Protein AF-A0A9P7F1V3-F1 (afdb_monomer_lite)

Secondary structure (DSSP, 8-state):
-THHHHHHHHHHHH-HHHHHHHHHHHHHTT--HHHHHHHHHHSSS--HHHHHHHHHHHHHHHHHHHHHHHTSGGGGSSS----

Radius of gyration: 21.0 Å; chains: 1; bounding box: 61×15×54 Å

pLDDT: mean 81.84, std 14.06, range [41.97, 95.69]

Sequence (83 aa):
TVIESQIANVRSQNNLAFQVIHGLCLFSGGSSRKTIDLLSRCGPSPAYDTLHNAHTTMADGQIRHAHLVARGPHMIGWDNIQV

Organism: NCBI:txid1912936

Structure (mmCIF, N/CA/C/O backbone):
data_AF-A0A9P7F1V3-F1
#
_entry.id   AF-A0A9P7F1V3-F1
#
loop_
_atom_site.group_PDB
_atom_site.id
_atom_site.type_symbol
_atom_site.label_atom_id
_atom_site.label_alt_id
_atom_site.label_comp_id
_atom_site.label_asym_id
_atom_site.label_entity_id
_atom_site.label_seq_id
_atom_site.pdbx_PDB_ins_code
_atom_site.Cartn_x
_atom_site.Cartn_y
_atom_site.Cartn_z
_atom_site.occupancy
_atom_site.B_iso_or_equiv
_atom_site.auth_seq_id
_atom_site.auth_comp_id
_atom_site.auth_asym_id
_atom_site.auth_atom_id
_atom_site.pdbx_PDB_model_num
ATOM 1 N N . THR A 1 1 ? -26.539 4.510 21.934 1.00 68.38 1 THR A N 1
ATOM 2 C CA . THR A 1 1 ? -25.860 3.523 22.817 1.00 68.38 1 THR A CA 1
ATOM 3 C C . THR A 1 1 ? -25.853 2.130 22.189 1.00 68.38 1 THR A C 1
ATOM 5 O O . THR A 1 1 ? -26.813 1.779 21.520 1.00 68.38 1 THR A O 1
ATOM 8 N N . VAL A 1 2 ? -24.756 1.371 22.361 1.00 82.44 2 VAL A N 1
ATOM 9 C CA . VAL A 1 2 ? -24.388 0.044 21.778 1.00 82.44 2 VAL A CA 1
ATOM 10 C C . VAL A 1 2 ? -24.577 -0.115 20.262 1.00 82.44 2 VAL A C 1
ATOM 12 O O . VAL A 1 2 ? -23.593 -0.301 19.554 1.00 82.44 2 VAL A O 1
ATOM 15 N N . ILE A 1 3 ? -25.803 -0.011 19.752 1.00 77.25 3 ILE A N 1
ATOM 16 C CA . ILE A 1 3 ? -26.119 -0.100 18.319 1.00 77.25 3 ILE A CA 1
ATOM 17 C C . ILE A 1 3 ? -25.443 1.045 17.554 1.00 77.25 3 ILE A C 1
ATOM 19 O O . ILE A 1 3 ? -24.801 0.821 16.536 1.00 77.25 3 ILE A O 1
ATOM 23 N N . GLU A 1 4 ? -25.495 2.272 18.078 1.00 75.88 4 GLU A N 1
ATOM 24 C CA . GLU A 1 4 ? -24.796 3.418 17.476 1.00 75.88 4 GLU A CA 1
ATOM 25 C C . GLU A 1 4 ? -23.275 3.240 17.471 1.00 75.88 4 GLU A C 1
ATOM 27 O O . GLU A 1 4 ? -22.624 3.586 16.491 1.00 75.88 4 GLU A O 1
ATOM 32 N N . SER A 1 5 ? -22.702 2.657 18.529 1.00 75.00 5 SER A N 1
ATOM 33 C CA . SER A 1 5 ? -21.267 2.367 18.602 1.00 75.00 5 SER A CA 1
ATOM 34 C C . SER A 1 5 ? -20.866 1.257 17.633 1.00 75.00 5 SER A C 1
ATOM 36 O O . SER A 1 5 ? -19.808 1.343 17.020 1.00 75.00 5 SER A O 1
ATOM 38 N N . GLN A 1 6 ? -21.711 0.245 17.437 1.00 75.75 6 GLN A N 1
ATOM 39 C CA . GLN A 1 6 ? -21.502 -0.794 16.428 1.00 75.75 6 GLN A CA 1
ATOM 40 C C . GLN A 1 6 ? -21.593 -0.223 15.011 1.00 75.75 6 GLN A C 1
ATOM 42 O O . GLN A 1 6 ? -20.724 -0.503 14.192 1.00 75.75 6 GLN A O 1
ATOM 47 N N . ILE A 1 7 ? -22.582 0.629 14.728 1.00 73.19 7 ILE A N 1
ATOM 48 C CA . ILE A 1 7 ? -22.728 1.299 13.428 1.00 73.19 7 ILE A CA 1
ATOM 49 C C . ILE A 1 7 ? -21.548 2.240 13.170 1.00 73.19 7 ILE A C 1
ATOM 51 O O . ILE A 1 7 ? -21.004 2.241 12.068 1.00 73.19 7 ILE A O 1
ATOM 55 N N . ALA A 1 8 ? -21.123 3.016 14.168 1.00 70.19 8 ALA A N 1
ATOM 56 C CA . ALA A 1 8 ? -19.951 3.879 14.068 1.00 70.19 8 ALA A CA 1
ATOM 57 C C . ALA A 1 8 ? -18.669 3.063 13.863 1.00 70.19 8 ALA A C 1
ATOM 59 O O . ALA A 1 8 ? -17.846 3.441 13.037 1.00 70.19 8 ALA A O 1
ATOM 60 N N . ASN A 1 9 ? -18.524 1.920 14.539 1.00 71.94 9 ASN A N 1
ATOM 61 C CA . ASN A 1 9 ? -17.399 1.009 14.345 1.00 71.94 9 ASN A CA 1
ATOM 62 C C . ASN A 1 9 ? -17.402 0.394 12.939 1.00 71.94 9 ASN A C 1
ATOM 64 O O . ASN A 1 9 ? -16.379 0.413 12.270 1.00 71.94 9 ASN A O 1
ATOM 68 N N . VAL A 1 10 ? -18.552 -0.064 12.440 1.00 73.69 10 VAL A N 1
ATOM 69 C CA . VAL A 1 10 ? -18.692 -0.596 11.073 1.00 73.69 10 VAL A CA 1
ATOM 70 C C . VAL A 1 10 ? -18.428 0.491 10.031 1.00 73.69 10 VAL A C 1
ATOM 72 O O . VAL A 1 10 ? -17.729 0.245 9.055 1.00 73.69 10 VAL A O 1
ATOM 75 N N . ARG A 1 11 ? -18.927 1.717 10.230 1.00 68.00 11 ARG A N 1
ATOM 76 C CA . ARG A 1 11 ? -18.632 2.856 9.342 1.00 68.00 11 ARG A CA 1
ATOM 77 C C . ARG A 1 11 ? -17.167 3.268 9.400 1.00 68.00 11 ARG A C 1
ATOM 79 O O . ARG A 1 11 ? -16.606 3.585 8.360 1.00 68.00 11 ARG A O 1
ATOM 86 N N . SER A 1 12 ? -16.560 3.247 10.584 1.00 66.69 12 SER A N 1
ATOM 87 C CA . SER A 1 12 ? -15.131 3.494 10.772 1.00 66.69 12 SER A CA 1
ATOM 88 C C . SER A 1 12 ? -14.318 2.446 10.022 1.00 66.69 12 SER A C 1
ATOM 90 O O . SER A 1 12 ? -13.508 2.821 9.182 1.00 66.69 12 SER A O 1
ATOM 92 N N . GLN A 1 13 ? -14.623 1.156 10.216 1.00 66.44 13 GLN A N 1
ATOM 93 C CA . GLN A 1 13 ? -13.998 0.022 9.529 1.00 66.44 13 GLN A CA 1
ATOM 94 C C . GLN A 1 13 ? -14.197 0.061 8.006 1.00 66.44 13 GLN A C 1
ATOM 96 O O . GLN A 1 13 ? -13.276 -0.275 7.268 1.00 66.44 13 GLN A O 1
ATOM 101 N N . ASN A 1 14 ? -15.349 0.542 7.536 1.00 69.44 14 ASN A N 1
ATOM 102 C CA . ASN A 1 14 ? -15.649 0.702 6.112 1.00 69.44 14 ASN A CA 1
ATOM 103 C C . ASN A 1 14 ? -15.120 2.015 5.511 1.00 69.44 14 ASN A C 1
ATOM 105 O O . ASN A 1 14 ? -15.175 2.187 4.293 1.00 69.44 14 ASN A O 1
ATOM 109 N N . ASN A 1 15 ? -14.579 2.939 6.315 1.00 72.88 15 ASN A N 1
ATOM 110 C CA . ASN A 1 15 ? -13.910 4.137 5.811 1.00 72.88 15 ASN A CA 1
ATOM 111 C C . ASN A 1 15 ? -12.464 3.817 5.403 1.00 72.88 15 ASN A C 1
ATOM 113 O O . ASN A 1 15 ? -11.490 4.319 5.971 1.00 72.88 15 ASN A O 1
ATOM 117 N N . LEU A 1 16 ? -12.343 2.953 4.396 1.00 72.81 16 LEU A N 1
ATOM 118 C CA . LEU A 1 16 ? -11.066 2.458 3.889 1.00 72.81 16 LEU A CA 1
ATOM 119 C C . LEU A 1 16 ? -10.178 3.592 3.362 1.00 72.81 16 LEU A C 1
ATOM 121 O O . LEU A 1 16 ? -8.965 3.538 3.524 1.00 72.81 16 LEU A O 1
ATOM 125 N N . ALA A 1 17 ? -10.767 4.643 2.784 1.00 81.06 17 ALA A N 1
ATOM 126 C CA . ALA A 1 17 ? -10.014 5.762 2.221 1.00 81.06 17 ALA A CA 1
ATOM 127 C C . ALA A 1 17 ? -9.176 6.491 3.285 1.00 81.06 17 ALA A C 1
ATOM 129 O O . ALA A 1 17 ? -7.979 6.701 3.094 1.00 81.06 17 ALA A O 1
ATOM 130 N N . PHE A 1 18 ? -9.784 6.830 4.427 1.00 83.12 18 PHE A N 1
ATOM 131 C CA . PHE A 1 18 ? -9.062 7.483 5.519 1.00 83.12 18 PHE A CA 1
ATOM 132 C C . PHE A 1 18 ? -8.030 6.549 6.152 1.00 83.12 18 PHE A C 1
ATOM 134 O O . PHE A 1 18 ? -6.877 6.939 6.334 1.00 83.12 18 PHE A O 1
ATOM 141 N N . GLN A 1 19 ? -8.433 5.311 6.451 1.00 87.44 19 GLN A N 1
ATOM 142 C CA . GLN A 1 19 ? -7.551 4.330 7.075 1.00 87.44 19 GLN A CA 1
ATOM 143 C C . GLN A 1 19 ? -6.292 4.098 6.241 1.00 87.44 19 GLN A C 1
ATOM 145 O O . GLN A 1 19 ? -5.194 4.114 6.787 1.00 87.44 19 GLN A O 1
ATOM 150 N N . VAL A 1 20 ? -6.428 3.913 4.925 1.00 88.00 20 VAL A N 1
ATOM 151 C CA . VAL A 1 20 ? -5.290 3.650 4.036 1.00 88.00 20 VAL A CA 1
ATOM 152 C C . VAL A 1 20 ? -4.314 4.824 4.025 1.00 88.00 20 VAL A C 1
ATOM 154 O O . VAL A 1 20 ? -3.117 4.602 4.189 1.00 88.00 20 VAL A O 1
ATOM 157 N N . ILE A 1 21 ? -4.799 6.065 3.904 1.00 89.62 21 ILE A N 1
ATOM 158 C CA . ILE A 1 21 ? -3.933 7.258 3.920 1.00 89.62 21 ILE A CA 1
ATOM 159 C C . ILE A 1 21 ? -3.214 7.382 5.268 1.00 89.62 21 ILE A C 1
ATOM 161 O O . ILE A 1 21 ? -1.998 7.575 5.313 1.00 89.62 21 ILE A O 1
ATOM 165 N N . HIS A 1 22 ? -3.952 7.235 6.368 1.00 91.94 22 HIS A N 1
ATOM 166 C CA . HIS A 1 22 ? -3.400 7.325 7.715 1.00 91.94 22 HIS A CA 1
ATOM 167 C C . HIS A 1 22 ? -2.376 6.211 7.993 1.00 91.94 22 HIS A C 1
ATOM 169 O O . HIS A 1 22 ? -1.272 6.479 8.469 1.00 91.94 22 HIS A O 1
ATOM 175 N N . GLY A 1 23 ? -2.696 4.971 7.623 1.00 92.31 23 GLY A N 1
ATOM 176 C CA . GLY A 1 23 ? -1.812 3.818 7.759 1.00 92.31 23 GLY A CA 1
ATOM 177 C C . GLY A 1 23 ? -0.539 3.943 6.922 1.00 92.31 23 GLY A C 1
ATOM 178 O O . GLY A 1 23 ? 0.551 3.687 7.430 1.00 92.31 23 GLY A O 1
ATOM 179 N N . LEU A 1 24 ? -0.643 4.404 5.670 1.00 92.50 24 LEU A N 1
ATOM 180 C CA . LEU A 1 24 ? 0.522 4.672 4.820 1.00 92.50 24 LEU A CA 1
ATOM 181 C C . LEU A 1 24 ? 1.401 5.788 5.394 1.00 92.50 24 LEU A C 1
ATOM 183 O O . LEU A 1 24 ? 2.623 5.655 5.383 1.00 92.50 24 LEU A O 1
ATOM 187 N N . CYS A 1 25 ? 0.802 6.849 5.944 1.00 93.88 25 CYS A N 1
ATOM 188 C CA . CYS A 1 25 ? 1.544 7.916 6.614 1.00 93.88 25 CYS A CA 1
ATOM 189 C C . CYS A 1 25 ? 2.359 7.361 7.793 1.00 93.88 25 CYS A C 1
ATOM 191 O O . CYS A 1 25 ? 3.572 7.560 7.845 1.00 93.88 25 CYS A O 1
ATOM 193 N N . LEU A 1 26 ? 1.736 6.567 8.669 1.00 93.88 26 LEU A N 1
ATOM 194 C CA . LEU A 1 26 ? 2.419 5.912 9.790 1.00 93.88 26 LEU A CA 1
ATOM 195 C C . LEU A 1 26 ? 3.535 4.969 9.332 1.00 93.88 26 LEU A C 1
ATOM 197 O O . LEU A 1 26 ? 4.628 4.992 9.903 1.00 93.88 26 LEU A O 1
ATOM 201 N N . PHE A 1 27 ? 3.266 4.162 8.303 1.00 94.62 27 PHE A N 1
ATOM 202 C CA . PHE A 1 27 ? 4.227 3.227 7.723 1.00 94.62 27 PHE A CA 1
ATOM 203 C C . PHE A 1 27 ? 5.447 3.963 7.151 1.00 94.62 27 PHE A C 1
ATOM 205 O O . PHE A 1 27 ? 6.579 3.634 7.499 1.00 94.62 27 PHE A O 1
ATOM 212 N N . SER A 1 28 ? 5.225 5.008 6.347 1.00 92.75 28 SER A N 1
ATOM 213 C CA . SER A 1 28 ? 6.295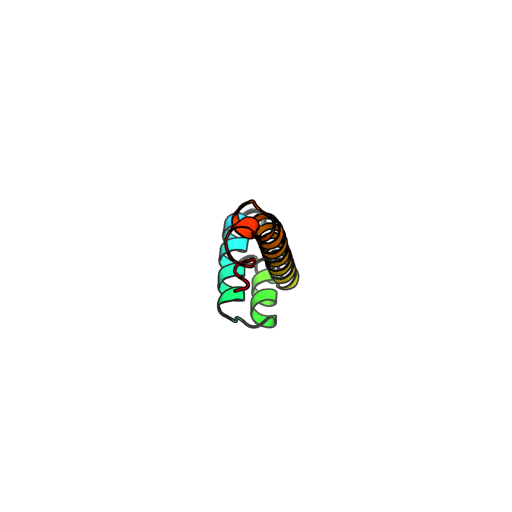 5.847 5.785 1.00 92.75 28 SER A CA 1
ATOM 214 C C . SER A 1 28 ? 7.062 6.643 6.846 1.00 92.75 28 SER A C 1
ATOM 216 O O . SER A 1 28 ? 8.261 6.860 6.705 1.00 92.75 28 SER A O 1
ATOM 218 N N . GLY A 1 29 ? 6.393 7.026 7.938 1.00 94.19 29 GLY A N 1
ATOM 219 C CA . GLY A 1 29 ? 6.993 7.729 9.071 1.00 94.19 29 GLY A CA 1
ATOM 220 C C . GLY A 1 29 ? 7.836 6.837 9.983 1.00 94.19 29 GLY A C 1
ATOM 221 O O . GLY A 1 29 ? 8.325 7.311 11.004 1.00 94.19 29 GLY A O 1
ATOM 222 N N . GLY A 1 30 ? 7.991 5.548 9.658 1.00 93.81 30 GLY A N 1
ATOM 223 C CA . GLY A 1 30 ? 8.788 4.612 10.450 1.00 93.81 30 GLY A CA 1
ATOM 224 C C . GLY A 1 30 ? 8.107 4.165 11.743 1.00 93.81 30 GLY A C 1
ATOM 225 O O . GLY A 1 30 ? 8.782 3.730 12.678 1.00 93.81 30 GLY A O 1
ATOM 226 N N . SER A 1 31 ? 6.775 4.259 11.823 1.00 94.56 31 SER A N 1
ATOM 227 C CA . SER A 1 31 ? 6.039 3.733 12.974 1.00 94.56 31 SER A CA 1
ATOM 228 C C . SER A 1 31 ? 6.290 2.236 13.130 1.00 94.56 31 SER A C 1
ATOM 230 O O . SER A 1 31 ? 6.346 1.484 12.155 1.00 94.56 31 SER A O 1
ATOM 232 N N . SER A 1 32 ? 6.414 1.780 14.377 1.00 95.62 32 SER A N 1
ATOM 233 C CA . SER A 1 32 ? 6.677 0.368 14.638 1.00 95.62 32 SER A CA 1
ATOM 234 C C . SER A 1 32 ? 5.525 -0.516 14.140 1.00 95.62 32 SER A C 1
ATOM 236 O O . SER A 1 32 ? 4.352 -0.147 14.249 1.00 95.62 32 SER A O 1
ATOM 238 N N . ARG A 1 33 ? 5.845 -1.733 13.676 1.00 94.69 33 ARG A N 1
ATOM 239 C CA . ARG A 1 33 ? 4.843 -2.745 13.290 1.00 94.69 33 ARG A CA 1
ATOM 240 C C . ARG A 1 33 ? 3.795 -2.964 14.383 1.00 94.69 33 ARG A C 1
ATOM 242 O O . ARG A 1 33 ? 2.604 -2.980 14.104 1.00 94.69 33 ARG A O 1
ATOM 249 N N . LYS A 1 34 ? 4.239 -3.040 15.644 1.00 95.50 34 LYS A N 1
ATOM 250 C CA . LYS A 1 34 ? 3.358 -3.217 16.810 1.00 95.50 34 LYS A CA 1
ATOM 251 C C . LYS A 1 34 ? 2.365 -2.064 16.967 1.00 95.50 34 LYS A C 1
ATOM 253 O O . LYS A 1 34 ? 1.210 -2.304 17.301 1.00 95.50 34 LYS A O 1
ATOM 258 N N . THR A 1 35 ? 2.804 -0.828 16.724 1.00 93.62 35 THR A N 1
ATOM 259 C CA . THR A 1 35 ? 1.946 0.364 16.789 1.00 93.62 35 THR A CA 1
ATOM 260 C C . THR A 1 35 ? 0.865 0.312 15.715 1.00 93.62 35 THR A C 1
ATOM 262 O O . THR A 1 35 ? -0.306 0.532 16.013 1.00 93.62 35 THR A O 1
ATOM 265 N N . ILE A 1 36 ? 1.246 -0.022 14.482 1.00 94.44 36 ILE A N 1
ATOM 266 C CA . ILE A 1 36 ? 0.321 -0.118 13.348 1.00 94.44 36 ILE A CA 1
ATOM 267 C C . ILE A 1 36 ? -0.692 -1.248 13.570 1.00 94.44 36 ILE A C 1
ATOM 269 O O . ILE A 1 36 ? -1.883 -1.042 13.360 1.00 94.44 36 ILE A O 1
ATOM 273 N N . ASP A 1 37 ? -0.262 -2.403 14.080 1.00 93.38 37 ASP A N 1
ATOM 274 C CA . ASP A 1 37 ? -1.1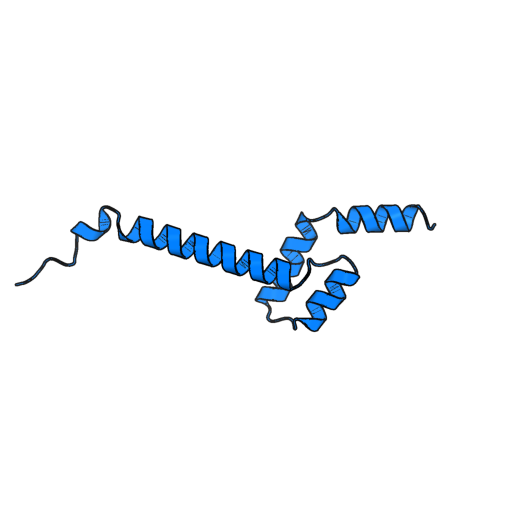71 -3.515 14.386 1.00 93.38 37 ASP A CA 1
ATOM 275 C C . ASP A 1 37 ? -2.135 -3.191 15.535 1.00 93.38 37 ASP A C 1
ATOM 277 O O . ASP A 1 37 ? -3.304 -3.584 15.498 1.00 93.38 37 ASP A O 1
ATOM 281 N N . LEU A 1 38 ? -1.684 -2.443 16.547 1.00 92.25 38 LEU A N 1
ATOM 282 C CA . LEU A 1 38 ? -2.556 -1.962 17.621 1.00 92.25 38 LEU A CA 1
ATOM 283 C C . LEU A 1 38 ? -3.607 -0.991 17.073 1.00 92.25 38 LEU A C 1
ATOM 285 O O . LEU A 1 38 ? -4.793 -1.139 17.359 1.00 92.25 38 LEU A O 1
ATOM 289 N N . LEU A 1 39 ? -3.189 -0.045 16.232 1.00 89.81 39 LEU A N 1
ATOM 290 C CA . LEU A 1 39 ? -4.096 0.871 15.545 1.00 89.81 39 LEU A CA 1
ATOM 291 C C . LEU A 1 39 ? -5.030 0.135 14.585 1.00 89.81 39 LEU A C 1
ATOM 293 O O . LEU A 1 39 ? -6.180 0.526 14.442 1.00 89.81 39 LEU A O 1
ATOM 297 N N . SER A 1 40 ? -4.597 -0.966 13.982 1.00 89.69 40 SER A N 1
ATOM 298 C CA . SER A 1 40 ? -5.470 -1.758 13.126 1.00 89.69 40 SER A CA 1
ATOM 299 C C . SER A 1 40 ? -6.607 -2.422 13.889 1.00 89.69 40 SER A C 1
ATOM 301 O O . SER A 1 40 ? -7.758 -2.374 13.456 1.00 89.69 40 SER A O 1
ATOM 303 N N . ARG A 1 41 ? -6.327 -2.933 15.089 1.00 87.00 41 ARG A N 1
ATOM 304 C CA . ARG A 1 41 ? -7.361 -3.487 15.978 1.00 87.00 41 ARG A CA 1
ATOM 305 C C . ARG A 1 41 ? -8.357 -2.430 16.454 1.00 87.00 41 ARG A C 1
ATOM 307 O O . ARG A 1 41 ? -9.514 -2.756 16.697 1.00 87.00 41 ARG A O 1
ATOM 314 N N . CYS A 1 42 ? -7.916 -1.179 16.571 1.00 83.12 42 CYS A N 1
ATOM 315 C CA . CYS A 1 42 ? -8.759 -0.057 16.980 1.00 83.12 42 CYS A CA 1
ATOM 316 C C . CYS A 1 42 ? -9.570 0.559 15.821 1.00 83.12 42 CYS A C 1
ATOM 318 O O . CYS A 1 42 ? -10.418 1.413 16.072 1.00 83.12 42 CYS A O 1
ATOM 320 N N . GLY A 1 43 ? -9.292 0.191 14.562 1.00 79.62 43 GLY A N 1
ATOM 321 C CA . GLY A 1 43 ? -9.962 0.728 13.372 1.00 79.62 43 GLY A CA 1
ATOM 322 C C . GLY A 1 43 ? -9.353 1.948 12.645 1.00 79.62 43 GLY A C 1
ATOM 323 O O . GLY A 1 43 ? -9.792 2.189 11.524 1.00 79.62 43 GLY A O 1
ATOM 324 N N . PRO A 1 44 ? -8.375 2.729 13.157 1.00 83.31 44 PRO A N 1
ATOM 325 C CA . PRO A 1 44 ? -7.811 3.858 12.401 1.00 83.31 44 PRO A CA 1
ATOM 326 C C . PRO A 1 44 ? -6.766 3.499 11.332 1.00 83.31 44 PRO A C 1
ATOM 328 O O . PRO A 1 44 ? -6.303 4.400 10.635 1.00 83.31 44 PRO A O 1
ATOM 331 N N . SER A 1 45 ? -6.340 2.242 11.198 1.00 88.56 45 SER A N 1
ATOM 332 C CA . SER A 1 45 ? -5.334 1.834 10.203 1.00 88.56 45 SER A CA 1
ATOM 333 C C . SER A 1 45 ? -5.627 0.437 9.648 1.00 88.56 45 SER A C 1
ATOM 335 O O . SER A 1 45 ? -6.127 -0.414 10.377 1.00 88.56 45 SER A O 1
ATOM 337 N N . PRO A 1 46 ? -5.251 0.123 8.400 1.00 89.38 46 PRO A N 1
ATOM 338 C CA . PRO A 1 46 ? -5.134 -1.252 7.949 1.00 89.38 46 PRO A CA 1
ATOM 339 C C . PRO A 1 46 ? -4.004 -1.960 8.706 1.00 89.38 46 PRO A C 1
ATOM 341 O O . PRO A 1 46 ? -3.132 -1.313 9.299 1.00 89.38 46 PRO A O 1
ATOM 344 N N . ALA A 1 47 ? -4.014 -3.292 8.665 1.00 91.81 47 ALA A N 1
ATOM 345 C CA . ALA A 1 47 ? -2.960 -4.107 9.257 1.00 91.81 47 ALA A CA 1
ATOM 346 C C . ALA A 1 47 ? -1.607 -3.823 8.593 1.00 91.81 47 ALA A C 1
ATOM 348 O O . ALA A 1 47 ? -1.548 -3.521 7.393 1.00 91.81 47 ALA A O 1
ATOM 349 N N . TYR A 1 48 ? -0.517 -3.976 9.350 1.00 94.00 48 TYR A N 1
ATOM 350 C CA . TYR A 1 48 ? 0.829 -3.719 8.836 1.00 94.00 48 TYR A CA 1
ATOM 351 C C . TYR A 1 48 ? 1.119 -4.511 7.558 1.00 94.00 48 TYR A C 1
ATOM 353 O O . TYR A 1 48 ? 1.616 -3.953 6.584 1.00 94.00 48 TYR A O 1
ATOM 361 N N . ASP A 1 49 ? 0.744 -5.790 7.533 1.00 94.00 49 ASP A N 1
ATOM 362 C CA . ASP A 1 49 ? 0.998 -6.670 6.389 1.00 94.00 49 ASP A CA 1
ATOM 363 C C . ASP A 1 49 ? 0.251 -6.199 5.131 1.00 94.00 49 ASP A C 1
ATOM 365 O O . ASP A 1 49 ? 0.766 -6.303 4.021 1.00 94.00 49 ASP A O 1
ATOM 369 N N . THR A 1 50 ? -0.937 -5.606 5.295 1.00 92.00 50 THR A N 1
ATOM 370 C CA . THR A 1 50 ? -1.691 -5.020 4.175 1.00 92.00 50 THR A CA 1
ATOM 371 C C . THR A 1 50 ? -0.967 -3.804 3.605 1.00 92.00 50 THR A C 1
ATOM 373 O O . THR A 1 50 ? -0.826 -3.688 2.389 1.00 92.00 50 THR A O 1
ATOM 376 N N . LEU A 1 51 ? -0.470 -2.919 4.475 1.00 93.12 51 LEU A N 1
ATOM 377 C CA . LEU A 1 51 ? 0.295 -1.737 4.068 1.00 93.12 51 LEU A CA 1
ATOM 378 C C . LEU A 1 51 ? 1.624 -2.124 3.411 1.00 93.12 51 LEU A C 1
ATOM 380 O O . LEU A 1 51 ? 1.977 -1.568 2.373 1.00 93.12 51 LEU A O 1
ATOM 384 N N . HIS A 1 52 ? 2.327 -3.110 3.973 1.00 94.50 52 HIS A N 1
ATOM 385 C CA . HIS A 1 52 ? 3.572 -3.628 3.418 1.00 94.50 52 HIS A CA 1
ATOM 386 C C . HIS A 1 52 ? 3.356 -4.227 2.023 1.00 94.50 52 HIS A C 1
ATOM 388 O O . HIS A 1 52 ? 4.051 -3.851 1.083 1.00 94.50 52 HIS A O 1
ATOM 394 N N . ASN A 1 53 ? 2.346 -5.086 1.856 1.00 94.62 53 ASN A N 1
ATOM 395 C CA . ASN A 1 53 ? 2.026 -5.682 0.558 1.00 94.62 53 ASN A CA 1
ATOM 396 C C . ASN A 1 53 ? 1.629 -4.625 -0.478 1.00 94.62 53 ASN A C 1
ATOM 398 O O . ASN A 1 53 ? 2.059 -4.705 -1.630 1.00 94.62 53 ASN A O 1
ATOM 402 N N . ALA A 1 54 ? 0.841 -3.621 -0.079 1.00 91.31 54 ALA A N 1
ATOM 403 C CA . ALA A 1 54 ? 0.473 -2.512 -0.954 1.00 91.31 54 ALA A CA 1
ATOM 404 C C . ALA A 1 54 ? 1.711 -1.721 -1.403 1.00 91.31 54 ALA A C 1
ATOM 406 O O . ALA A 1 54 ? 1.876 -1.468 -2.596 1.00 91.31 54 ALA A O 1
ATOM 407 N N . HIS A 1 55 ? 2.611 -1.400 -0.471 1.00 92.50 55 HIS A N 1
ATOM 408 C CA . HIS A 1 55 ? 3.864 -0.711 -0.766 1.00 92.50 55 HIS A CA 1
ATOM 409 C C . HIS A 1 55 ? 4.748 -1.513 -1.733 1.00 92.50 55 HIS A C 1
ATOM 411 O O . HIS A 1 55 ? 5.204 -0.969 -2.738 1.00 92.50 55 HIS A O 1
ATOM 417 N N . THR A 1 56 ? 4.954 -2.806 -1.475 1.00 94.62 56 THR A N 1
ATOM 418 C CA . THR A 1 56 ? 5.759 -3.680 -2.343 1.00 94.62 56 THR A CA 1
ATOM 419 C C . THR A 1 56 ? 5.146 -3.793 -3.738 1.00 94.62 56 THR A C 1
ATOM 421 O O . THR A 1 56 ? 5.835 -3.584 -4.730 1.00 94.62 56 THR A O 1
ATOM 424 N N . THR A 1 57 ? 3.828 -3.990 -3.830 1.00 94.44 57 THR A N 1
ATOM 425 C CA . THR A 1 57 ? 3.118 -4.061 -5.120 1.00 94.44 57 THR A CA 1
ATOM 426 C C . THR A 1 57 ? 3.236 -2.753 -5.907 1.00 94.44 57 THR A C 1
ATOM 428 O O . THR A 1 57 ? 3.420 -2.764 -7.127 1.00 94.44 57 THR A O 1
ATOM 431 N N . MET A 1 58 ? 3.145 -1.607 -5.225 1.00 91.56 58 MET A N 1
ATOM 432 C CA . MET A 1 58 ? 3.360 -0.302 -5.850 1.00 91.56 58 MET A CA 1
ATOM 433 C C . MET A 1 58 ? 4.794 -0.159 -6.362 1.00 91.56 58 MET A C 1
ATOM 435 O O . MET A 1 58 ? 4.980 0.280 -7.497 1.00 91.56 58 MET A O 1
ATOM 439 N N . ALA A 1 59 ? 5.788 -0.544 -5.560 1.00 92.69 59 ALA A N 1
ATOM 440 C CA . ALA A 1 59 ? 7.196 -0.493 -5.942 1.00 92.69 59 ALA A CA 1
ATOM 441 C C . ALA A 1 59 ? 7.481 -1.377 -7.167 1.00 92.69 59 ALA A C 1
ATOM 443 O O . ALA A 1 59 ? 8.058 -0.898 -8.144 1.00 92.69 59 ALA A O 1
ATOM 444 N N . ASP A 1 60 ? 6.982 -2.613 -7.177 1.00 95.69 60 ASP A N 1
ATOM 445 C CA . ASP A 1 60 ? 7.096 -3.528 -8.318 1.00 95.69 60 ASP A CA 1
ATOM 446 C C . ASP A 1 60 ? 6.432 -2.948 -9.574 1.00 95.69 60 ASP A C 1
ATOM 448 O O . ASP A 1 60 ? 6.968 -3.027 -10.685 1.00 95.69 60 ASP A O 1
ATOM 452 N N . GLY A 1 61 ? 5.276 -2.298 -9.403 1.00 94.00 61 GLY A N 1
ATOM 453 C CA . GLY A 1 61 ? 4.595 -1.566 -10.466 1.00 94.00 61 GLY A CA 1
ATOM 454 C C . GLY A 1 61 ? 5.454 -0.447 -11.063 1.00 94.00 61 GLY A C 1
ATOM 455 O O . GLY A 1 61 ? 5.523 -0.326 -12.290 1.00 94.00 61 GLY A O 1
ATOM 456 N N . GLN A 1 62 ? 6.139 0.329 -10.217 1.00 91.88 62 GLN A N 1
ATOM 457 C CA . GLN A 1 62 ? 7.049 1.395 -10.651 1.00 91.88 62 GLN A CA 1
ATOM 458 C C . GLN A 1 62 ? 8.290 0.841 -11.357 1.00 91.88 62 GLN A C 1
ATOM 460 O O . GLN A 1 62 ? 8.667 1.362 -12.405 1.00 91.88 62 GLN A O 1
ATOM 465 N N . ILE A 1 63 ? 8.884 -0.245 -10.855 1.00 93.06 63 ILE A N 1
ATOM 466 C CA . ILE A 1 63 ? 10.022 -0.918 -11.504 1.00 93.06 63 ILE A CA 1
ATOM 467 C C . ILE A 1 63 ? 9.620 -1.419 -12.894 1.00 93.06 63 ILE A C 1
ATOM 469 O O . ILE A 1 63 ? 10.316 -1.171 -13.881 1.00 93.06 63 ILE A O 1
ATOM 473 N N . ARG A 1 64 ? 8.457 -2.069 -13.008 1.00 92.88 64 ARG A N 1
ATOM 474 C CA . ARG A 1 64 ? 7.927 -2.525 -14.299 1.00 92.88 64 ARG A CA 1
ATOM 475 C C . ARG A 1 64 ? 7.709 -1.362 -15.267 1.00 92.88 64 ARG A C 1
ATOM 477 O O . ARG A 1 64 ? 8.051 -1.482 -16.442 1.00 92.88 64 ARG A O 1
ATOM 484 N N . HIS A 1 65 ? 7.165 -0.245 -14.789 1.00 89.19 65 HIS A N 1
ATOM 485 C CA . HIS A 1 65 ? 6.989 0.954 -15.604 1.00 89.19 65 HIS A CA 1
ATOM 486 C C . HIS A 1 65 ? 8.338 1.538 -16.052 1.00 89.19 65 HIS A C 1
ATOM 488 O O . HIS A 1 65 ? 8.522 1.816 -17.236 1.00 89.19 65 HIS A O 1
ATOM 494 N N . ALA A 1 66 ? 9.310 1.638 -15.143 1.00 86.69 66 ALA A N 1
ATOM 495 C CA . ALA A 1 66 ? 10.661 2.094 -15.454 1.00 86.69 66 ALA A CA 1
ATOM 496 C C . ALA A 1 66 ? 11.333 1.214 -16.519 1.00 86.69 66 ALA A C 1
ATOM 498 O O . ALA A 1 66 ? 11.937 1.745 -17.446 1.00 86.69 66 ALA A O 1
ATOM 499 N N . HIS A 1 67 ? 11.167 -0.112 -16.461 1.00 86.25 67 HIS A N 1
ATOM 500 C CA . HIS A 1 67 ? 11.662 -1.017 -17.503 1.00 86.25 67 HIS A CA 1
ATOM 501 C C . HIS A 1 67 ? 11.043 -0.754 -18.879 1.00 86.25 67 HIS A C 1
ATOM 503 O O . HIS A 1 67 ? 11.749 -0.831 -19.885 1.00 86.25 67 HIS A O 1
ATOM 509 N N . LEU A 1 68 ? 9.742 -0.456 -18.942 1.00 85.69 68 LEU A N 1
ATOM 510 C CA . LEU A 1 68 ? 9.072 -0.127 -20.202 1.00 85.69 68 LEU A CA 1
ATOM 511 C C . LEU A 1 68 ? 9.583 1.200 -20.774 1.00 85.69 68 LEU A C 1
ATOM 513 O O . LEU A 1 68 ? 9.880 1.267 -21.963 1.00 85.69 68 LEU A O 1
ATOM 517 N N . VAL A 1 69 ? 9.739 2.223 -19.929 1.00 83.06 69 VAL A N 1
ATOM 518 C CA . VAL A 1 69 ? 10.270 3.537 -20.332 1.00 83.06 69 VAL A CA 1
ATOM 519 C C . VAL A 1 69 ? 11.731 3.433 -20.773 1.00 83.06 69 VAL A C 1
ATOM 521 O O . VAL A 1 69 ? 12.092 3.972 -21.816 1.00 83.06 69 VAL A O 1
ATOM 524 N N . ALA A 1 70 ? 12.563 2.696 -20.032 1.00 78.56 70 ALA A N 1
ATOM 525 C CA . ALA A 1 70 ? 13.972 2.489 -20.368 1.00 78.56 70 ALA A CA 1
ATOM 526 C C . ALA A 1 70 ? 14.154 1.783 -21.722 1.00 78.56 70 ALA A C 1
ATOM 528 O O . ALA A 1 70 ? 15.080 2.103 -22.457 1.00 78.56 70 ALA A O 1
ATOM 529 N N . ARG A 1 71 ? 13.251 0.860 -22.081 1.00 73.25 71 ARG A N 1
ATOM 530 C CA . ARG A 1 71 ? 13.229 0.181 -23.393 1.00 73.25 71 ARG A CA 1
ATOM 531 C C . ARG A 1 71 ? 12.535 0.988 -24.496 1.00 73.25 71 ARG A C 1
ATOM 533 O O . ARG A 1 71 ? 12.454 0.520 -25.630 1.00 73.25 71 ARG A O 1
ATOM 540 N N . GLY A 1 72 ? 11.997 2.161 -24.167 1.00 67.75 72 GLY A N 1
ATOM 541 C CA . GLY A 1 72 ? 11.386 3.074 -25.122 1.00 67.75 72 GLY A CA 1
ATOM 542 C C . GLY A 1 72 ? 12.410 3.703 -26.079 1.00 67.75 72 GLY A C 1
ATOM 543 O O . GLY A 1 72 ? 13.619 3.525 -25.922 1.00 67.75 72 GLY A O 1
ATOM 544 N N . PRO A 1 73 ? 11.952 4.492 -27.068 1.00 64.56 73 PRO A N 1
ATOM 545 C CA . PRO A 1 73 ? 12.789 5.072 -28.131 1.00 64.56 73 PRO A CA 1
ATOM 546 C C . PRO A 1 73 ? 13.927 5.995 -27.646 1.00 64.56 73 PRO A C 1
ATOM 548 O O . PRO A 1 73 ? 14.758 6.418 -28.443 1.00 64.56 73 PRO A O 1
ATOM 551 N N . HIS A 1 74 ? 14.005 6.282 -26.345 1.00 59.50 74 HIS A N 1
ATOM 552 C CA . HIS A 1 74 ? 15.090 7.027 -25.701 1.00 59.50 74 HIS A CA 1
ATOM 553 C C . HIS A 1 74 ? 16.407 6.227 -25.636 1.00 59.50 74 HIS A C 1
ATOM 555 O O . HIS A 1 74 ? 17.473 6.822 -25.501 1.00 59.50 74 HIS A O 1
ATOM 561 N N . MET A 1 75 ? 16.350 4.896 -25.774 1.00 51.03 75 MET A N 1
ATOM 562 C CA . MET A 1 75 ? 17.521 4.009 -25.726 1.00 51.03 75 MET A CA 1
ATOM 563 C C . MET A 1 75 ? 18.385 4.039 -27.003 1.00 51.03 75 MET A C 1
ATOM 565 O O . MET A 1 75 ? 19.515 3.566 -26.993 1.00 51.03 75 MET A O 1
ATO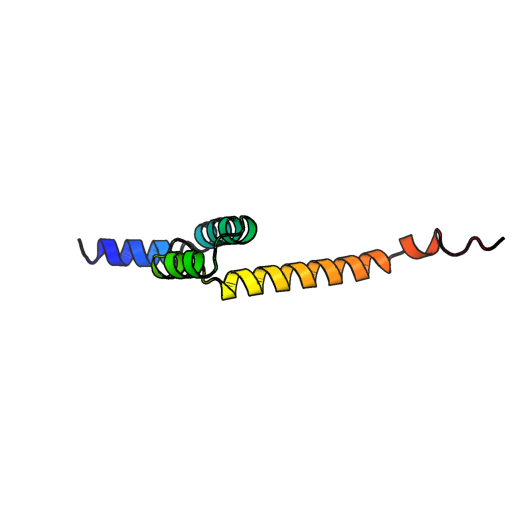M 569 N N . ILE A 1 76 ? 17.880 4.605 -28.107 1.00 54.47 76 ILE A N 1
ATOM 570 C CA . ILE A 1 76 ? 18.597 4.680 -29.397 1.00 54.47 76 ILE A CA 1
ATOM 571 C C . ILE A 1 76 ? 19.586 5.869 -29.432 1.00 54.47 76 ILE A C 1
ATOM 573 O O . ILE A 1 76 ? 20.395 5.981 -30.348 1.00 54.47 76 ILE A O 1
ATOM 577 N N . GLY A 1 77 ? 19.552 6.760 -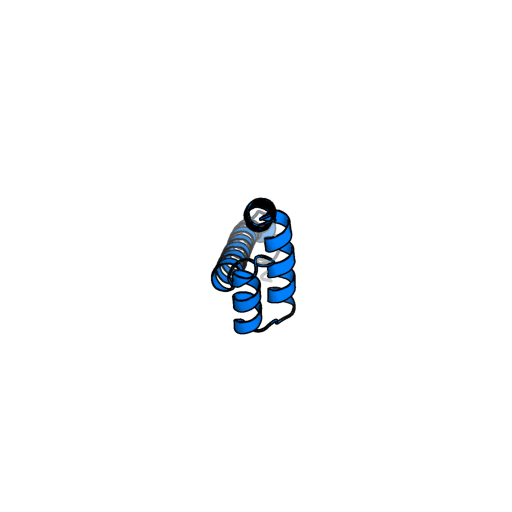28.435 1.00 55.81 77 GLY A N 1
ATOM 578 C CA . GLY A 1 77 ? 20.204 8.067 -28.533 1.00 55.81 77 GLY A CA 1
ATOM 579 C C . GLY A 1 77 ? 21.647 8.195 -28.038 1.00 55.81 77 GLY A C 1
ATOM 580 O O . GLY A 1 77 ? 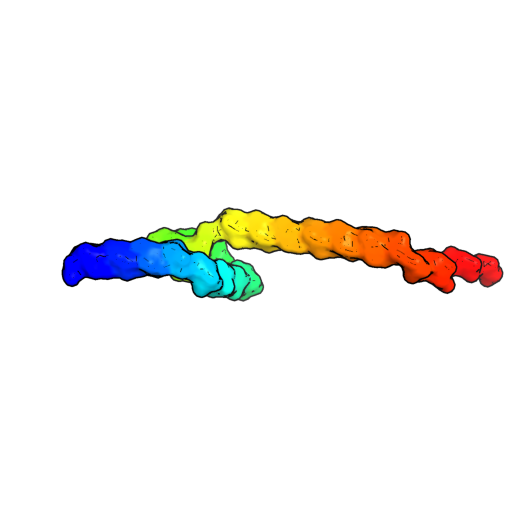22.320 9.102 -28.514 1.00 55.81 77 GL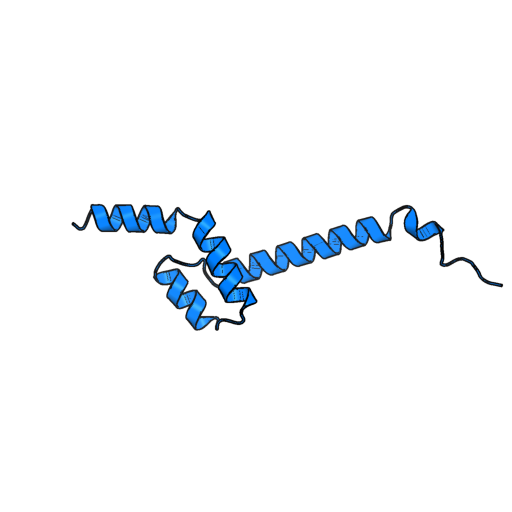Y A O 1
ATOM 581 N N . TRP A 1 78 ? 22.132 7.380 -27.090 1.00 56.88 78 TRP A N 1
ATOM 582 C CA . TRP A 1 78 ? 23.348 7.780 -26.348 1.00 56.88 78 TRP A CA 1
ATOM 583 C C . TRP A 1 78 ? 24.383 6.696 -26.017 1.00 56.88 78 TRP A C 1
ATOM 585 O O . TRP A 1 78 ? 25.470 7.065 -25.590 1.00 56.88 78 TRP A O 1
ATOM 595 N N . ASP A 1 79 ? 24.136 5.411 -26.293 1.00 54.66 79 ASP A N 1
ATOM 596 C CA . ASP A 1 79 ? 25.121 4.343 -26.005 1.00 54.66 79 ASP A CA 1
ATOM 597 C C . ASP A 1 79 ? 25.938 3.876 -27.225 1.00 54.66 79 ASP A C 1
ATOM 599 O O . ASP A 1 79 ? 26.723 2.938 -27.121 1.00 54.66 79 ASP A O 1
ATOM 603 N N . ASN A 1 80 ? 25.807 4.543 -28.380 1.00 52.62 80 ASN A N 1
ATOM 604 C CA . ASN A 1 80 ? 26.508 4.164 -29.617 1.00 52.62 80 ASN A CA 1
ATOM 605 C C . ASN A 1 80 ? 27.438 5.248 -30.195 1.00 52.62 80 ASN A C 1
ATOM 607 O O . ASN A 1 80 ? 27.689 5.263 -31.398 1.00 52.62 80 ASN A O 1
ATOM 611 N N . ILE A 1 81 ? 28.003 6.131 -29.363 1.00 52.72 81 ILE A N 1
ATOM 612 C CA . ILE A 1 81 ? 29.197 6.901 -29.756 1.00 52.72 81 ILE A CA 1
ATOM 613 C C . ILE A 1 81 ? 30.423 6.166 -29.209 1.00 52.72 81 ILE A C 1
ATOM 615 O O . ILE A 1 81 ? 31.010 6.540 -28.200 1.00 52.72 81 ILE A O 1
ATOM 619 N N . GLN A 1 82 ? 30.777 5.072 -29.884 1.00 45.81 82 GLN A N 1
ATOM 620 C CA . GLN A 1 82 ? 32.168 4.643 -29.965 1.00 45.81 82 GLN A CA 1
ATOM 621 C C . GLN A 1 82 ? 32.832 5.448 -31.088 1.00 45.81 82 GLN A C 1
ATOM 623 O O . GLN A 1 82 ? 32.593 5.166 -32.262 1.00 45.81 82 GLN A O 1
ATOM 628 N N . VAL A 1 83 ? 33.650 6.433 -30.715 1.00 41.97 83 VAL A N 1
ATOM 629 C CA . VAL A 1 83 ? 34.881 6.821 -31.426 1.00 41.97 83 VAL A CA 1
ATOM 630 C C . VAL A 1 83 ? 35.951 7.030 -30.368 1.00 41.97 83 VAL A C 1
ATOM 632 O O . VAL A 1 83 ? 35.664 7.777 -29.407 1.00 41.97 83 VAL A O 1
#

Foldseek 3Di:
DVVVVVVVLVVLLVPVVQQLVQQLVCVVVVNDLVVQQVVCVVRSHPHPVVNVVVVVVVVVVVVVVVVVVCPPPVVVPPPPPDD